Protein AF-A0A261Q2I7-F1 (afdb_monomer_lite)

Foldseek 3Di:
DPAPVVLVVLVCVLQVVVVHPAQPQPQLVVSVQDPVSLVVLLQSLLPHDDDLSNLLSLLSNVLVCCVPPVPDDDDDPQVSCVSSVRSVCPDPVSVVVSLVSNCVRNVHPPPPDDPDPPPRHPPD

pLDDT: mean 75.69, std 16.68, range [33.97, 92.56]

Radius of gyration: 13.81 Å; chains: 1; bounding box: 35×33×36 Å

Sequence (124 aa):
MLTIAANTAFLQTFLTQRNLRIPKGTALYTYKTTQEEYESLRTLLATMVLTDQTAACFVLFAAEWWRRHYKGGFWEWLPIFEQIRRPEWNTPARRDDLMRKGCRYWNRPIFQHDTGPNSFTGLH

Structure (mmCIF, N/CA/C/O backbone):
data_AF-A0A261Q2I7-F1
#
_entry.id   AF-A0A261Q2I7-F1
#
loop_
_atom_site.group_PDB
_atom_site.id
_atom_site.type_symbol
_atom_site.label_atom_id
_atom_site.label_alt_id
_atom_site.label_comp_id
_atom_site.label_asym_id
_atom_site.label_entity_id
_atom_site.label_seq_id
_atom_site.pdbx_PDB_ins_code
_atom_site.Cartn_x
_atom_site.Cartn_y
_atom_site.Cartn_z
_atom_site.occupancy
_atom_site.B_iso_or_equiv
_atom_site.auth_seq_id
_atom_site.auth_comp_id
_atom_site.auth_asym_id
_atom_site.auth_atom_id
_atom_site.pdbx_PDB_model_num
ATOM 1 N N . MET A 1 1 ? 17.089 9.623 10.872 1.00 39.75 1 MET A N 1
ATOM 2 C CA . MET A 1 1 ? 16.309 8.429 11.274 1.00 39.75 1 MET A CA 1
ATOM 3 C C . MET A 1 1 ? 14.797 8.720 11.222 1.00 39.75 1 MET A C 1
ATOM 5 O O . MET A 1 1 ? 14.133 8.625 12.242 1.00 39.75 1 MET A O 1
ATOM 9 N N . LEU A 1 2 ? 14.230 9.110 10.068 1.00 41.44 2 LEU A N 1
ATOM 10 C CA . LEU A 1 2 ? 12.847 9.642 9.994 1.00 41.44 2 LEU A CA 1
ATOM 11 C C . LEU A 1 2 ? 11.814 8.720 9.315 1.00 41.44 2 LEU A C 1
ATOM 13 O O . LEU A 1 2 ? 10.635 9.046 9.283 1.00 41.44 2 LEU A O 1
ATOM 17 N N . THR A 1 3 ? 12.209 7.554 8.803 1.00 46.16 3 THR A N 1
ATOM 18 C CA . THR A 1 3 ? 11.359 6.819 7.846 1.00 46.16 3 THR A CA 1
ATOM 19 C C . THR A 1 3 ? 10.501 5.706 8.469 1.00 46.16 3 THR A C 1
ATOM 21 O O . THR A 1 3 ? 9.494 5.323 7.889 1.00 46.16 3 THR A O 1
ATOM 24 N N . ILE A 1 4 ? 10.840 5.192 9.660 1.00 44.62 4 ILE A N 1
ATOM 25 C CA . ILE A 1 4 ? 10.119 4.057 10.289 1.00 44.62 4 ILE A CA 1
ATOM 26 C C . ILE A 1 4 ? 8.939 4.533 11.162 1.00 44.62 4 ILE A C 1
ATOM 28 O O . ILE A 1 4 ? 7.894 3.884 11.225 1.00 44.62 4 ILE A O 1
ATOM 32 N N . ALA A 1 5 ? 9.069 5.698 11.803 1.00 51.34 5 ALA A N 1
ATOM 33 C CA . ALA A 1 5 ? 8.067 6.210 12.741 1.00 51.34 5 ALA A CA 1
ATOM 34 C C . ALA A 1 5 ? 6.774 6.692 12.056 1.00 51.34 5 ALA A C 1
ATOM 36 O O . ALA A 1 5 ? 5.687 6.485 12.589 1.00 51.34 5 ALA A O 1
ATOM 37 N N . ALA A 1 6 ? 6.865 7.285 10.861 1.00 56.56 6 ALA A N 1
ATOM 38 C CA . ALA A 1 6 ? 5.696 7.823 10.160 1.00 56.56 6 ALA A CA 1
ATOM 39 C C . ALA A 1 6 ? 4.755 6.724 9.614 1.00 56.56 6 ALA A C 1
ATOM 41 O O . ALA A 1 6 ? 3.544 6.921 9.580 1.00 56.56 6 ALA A O 1
ATOM 42 N N . ASN A 1 7 ? 5.295 5.552 9.250 1.00 57.78 7 ASN A N 1
ATOM 43 C CA . ASN A 1 7 ? 4.555 4.415 8.675 1.00 57.78 7 ASN A CA 1
ATOM 44 C C . ASN A 1 7 ? 3.602 3.734 9.668 1.00 57.78 7 ASN A C 1
ATOM 46 O O . ASN A 1 7 ? 2.387 3.889 9.572 1.00 57.78 7 ASN A O 1
ATOM 50 N N . THR A 1 8 ? 4.157 3.016 10.650 1.00 63.94 8 THR A N 1
ATOM 51 C CA . THR A 1 8 ? 4.095 3.498 12.033 1.00 63.94 8 THR A CA 1
ATOM 52 C C . THR A 1 8 ? 2.786 4.179 12.442 1.00 63.94 8 THR A C 1
ATOM 54 O O . THR A 1 8 ? 1.720 3.582 12.623 1.00 63.94 8 THR A O 1
ATOM 57 N N . ALA A 1 9 ? 2.927 5.496 12.560 1.00 78.06 9 ALA A N 1
ATOM 58 C CA . ALA A 1 9 ? 1.910 6.425 12.998 1.00 78.06 9 ALA A CA 1
ATOM 59 C C . ALA A 1 9 ? 0.677 6.456 12.090 1.00 78.06 9 ALA A C 1
ATOM 61 O O . ALA A 1 9 ? -0.429 6.530 12.623 1.00 78.06 9 ALA A O 1
ATOM 62 N N . PHE A 1 10 ? 0.819 6.372 10.758 1.00 85.00 10 PHE A N 1
ATOM 63 C CA . PHE A 1 10 ? -0.346 6.405 9.866 1.00 85.00 10 PHE A CA 1
ATOM 64 C C . PHE A 1 10 ? -1.272 5.214 10.120 1.00 85.00 10 PHE A C 1
ATOM 66 O O . PHE A 1 10 ? -2.444 5.412 10.426 1.00 85.00 10 PHE A O 1
ATOM 73 N N . LEU A 1 11 ? -0.755 3.982 10.046 1.00 84.44 11 LEU A N 1
ATOM 74 C CA . LEU A 1 11 ? -1.585 2.782 10.208 1.00 84.44 11 LEU A CA 1
ATOM 75 C C . LEU A 1 11 ? -2.185 2.695 11.615 1.00 84.44 11 LEU A C 1
ATOM 77 O O . LEU A 1 11 ? -3.353 2.341 11.765 1.00 84.44 11 LEU A O 1
ATOM 81 N N . GLN A 1 12 ? -1.421 3.072 12.644 1.00 82.44 12 GLN A N 1
ATOM 82 C CA . GLN A 1 12 ? -1.941 3.148 14.010 1.00 82.44 12 GLN A CA 1
ATOM 83 C C . GLN A 1 12 ? -3.063 4.181 14.145 1.00 82.44 12 GLN A C 1
ATOM 85 O O . GLN A 1 12 ? -4.101 3.869 14.727 1.00 82.44 12 GLN A O 1
ATOM 90 N N . THR A 1 13 ? -2.891 5.381 13.588 1.00 84.56 13 THR A N 1
ATOM 91 C CA . THR A 1 13 ? -3.914 6.439 13.618 1.00 84.56 13 THR A CA 1
ATOM 92 C C . THR A 1 13 ? -5.163 6.003 12.859 1.00 84.56 13 THR A C 1
ATOM 94 O O . THR A 1 13 ? -6.264 6.076 13.400 1.00 84.56 13 THR A O 1
ATOM 97 N N . PHE A 1 14 ? -4.984 5.458 11.654 1.00 84.94 14 PHE A N 1
ATOM 98 C CA . PHE A 1 14 ? -6.054 4.963 10.791 1.00 84.94 14 PHE A CA 1
ATOM 99 C C . PHE A 1 14 ? -6.916 3.895 11.480 1.00 84.94 14 PHE A C 1
ATOM 101 O O . PHE A 1 14 ? -8.148 3.937 11.410 1.00 84.94 14 PHE A O 1
ATOM 108 N N . LEU A 1 15 ? -6.275 2.942 12.168 1.00 83.94 15 LEU A N 1
ATOM 109 C CA . LEU A 1 15 ? -6.959 1.902 12.940 1.00 83.94 15 LEU A CA 1
ATOM 110 C C . LEU A 1 15 ? -7.635 2.481 14.191 1.00 83.94 15 LEU A C 1
ATOM 112 O O . LEU A 1 15 ? -8.795 2.167 14.459 1.00 83.94 15 LEU A O 1
ATOM 116 N N . THR A 1 16 ? -6.949 3.366 14.918 1.00 83.94 16 THR A N 1
ATOM 117 C CA . THR A 1 16 ? -7.461 3.980 16.154 1.00 83.94 16 THR A CA 1
ATOM 118 C C . THR A 1 16 ? -8.719 4.804 15.894 1.00 83.94 16 THR A C 1
ATOM 120 O O . THR A 1 16 ? -9.700 4.650 16.617 1.00 83.94 16 THR A O 1
ATOM 123 N N . GLN A 1 17 ? -8.750 5.597 14.818 1.00 84.81 17 GLN A N 1
ATOM 124 C CA . GLN A 1 17 ? -9.937 6.355 14.395 1.00 84.81 17 GLN A CA 1
ATOM 125 C C . GLN A 1 17 ? -11.151 5.459 14.106 1.00 84.81 17 GLN A C 1
ATOM 127 O O . GLN A 1 17 ? -12.292 5.906 14.182 1.00 84.81 17 GLN A O 1
ATOM 132 N N . ARG A 1 18 ? -10.916 4.176 13.813 1.00 83.31 18 ARG A N 1
ATOM 133 C CA . ARG A 1 18 ? -11.950 3.166 13.552 1.00 83.31 18 ARG A CA 1
ATOM 134 C C . ARG A 1 18 ? -12.205 2.255 14.756 1.00 83.31 18 ARG A C 1
ATOM 136 O O . ARG A 1 18 ? -12.876 1.237 14.615 1.00 83.31 18 ARG A O 1
ATOM 143 N N . ASN A 1 19 ? -11.689 2.611 15.937 1.00 81.38 19 ASN A N 1
ATOM 144 C CA . ASN A 1 19 ? -11.745 1.811 17.166 1.00 81.38 19 ASN A CA 1
ATOM 145 C C . ASN A 1 19 ? -11.173 0.391 16.990 1.00 81.38 19 ASN A C 1
ATOM 147 O O . ASN A 1 19 ? -11.643 -0.581 17.589 1.00 81.38 19 ASN A O 1
ATOM 151 N N . LEU A 1 20 ? -10.141 0.262 16.154 1.00 76.44 20 LEU A N 1
ATOM 152 C CA . LEU A 1 20 ? -9.424 -0.982 15.909 1.00 76.44 20 LEU A CA 1
ATOM 153 C C . LEU A 1 20 ? -8.021 -0.894 16.504 1.00 76.44 20 LEU A C 1
ATOM 155 O O . LEU A 1 20 ? -7.305 0.080 16.310 1.00 76.44 20 LEU A O 1
ATOM 159 N N . ARG A 1 21 ? -7.614 -1.943 17.222 1.00 68.00 21 ARG A N 1
ATOM 160 C CA . ARG A 1 21 ? -6.232 -2.099 17.711 1.00 68.00 21 ARG A CA 1
ATOM 161 C C . ARG A 1 21 ? -5.361 -2.900 16.746 1.00 68.00 21 ARG A C 1
ATOM 163 O O . ARG A 1 21 ? -4.150 -2.729 16.728 1.00 68.00 21 ARG A O 1
ATOM 170 N N . ILE A 1 22 ? -5.988 -3.773 15.959 1.00 71.19 22 ILE A N 1
ATOM 171 C CA . ILE A 1 22 ? -5.347 -4.624 14.957 1.00 71.19 22 ILE A CA 1
ATOM 172 C C . ILE A 1 22 ? -6.239 -4.726 13.710 1.00 71.19 22 ILE A C 1
ATOM 174 O O . ILE A 1 22 ? -7.467 -4.617 13.835 1.00 71.19 22 ILE A O 1
ATOM 178 N N . PRO A 1 23 ? -5.661 -4.976 12.524 1.00 74.69 23 PRO A N 1
ATOM 179 C CA . PRO A 1 23 ? -6.420 -5.330 11.330 1.00 74.69 23 PRO A CA 1
ATOM 180 C C . PRO A 1 23 ? -7.278 -6.582 11.547 1.00 74.69 23 PRO A C 1
ATOM 182 O O . PRO A 1 23 ? -6.780 -7.619 11.986 1.00 74.69 23 PRO A O 1
ATOM 185 N N . LYS A 1 24 ? -8.575 -6.499 11.236 1.00 69.12 24 LYS A N 1
ATOM 186 C CA . LYS A 1 24 ? -9.552 -7.575 11.498 1.00 69.12 24 LYS A CA 1
ATOM 187 C C . LYS A 1 24 ? -9.817 -8.500 10.299 1.00 69.12 24 LYS A C 1
ATOM 189 O O . LYS A 1 24 ? -10.758 -9.281 10.351 1.00 69.12 24 LYS A O 1
ATOM 194 N N . GLY A 1 25 ? -9.049 -8.402 9.210 1.00 62.03 25 GLY A N 1
ATOM 195 C CA . GLY A 1 25 ? -9.312 -9.186 7.992 1.00 62.03 25 GLY A CA 1
ATOM 196 C C . GLY A 1 25 ? -10.508 -8.692 7.171 1.00 62.03 25 GLY A C 1
ATOM 197 O O . GLY A 1 25 ? -10.843 -9.290 6.150 1.00 62.03 25 GLY A O 1
ATOM 198 N N . THR A 1 26 ? -11.150 -7.594 7.584 1.00 64.06 26 THR A N 1
ATOM 199 C CA . THR A 1 26 ? -12.271 -6.980 6.867 1.00 64.06 26 THR A CA 1
ATOM 200 C C . THR A 1 26 ? -11.818 -6.477 5.492 1.00 64.06 26 THR A C 1
ATOM 202 O O . THR A 1 26 ? -10.667 -6.072 5.310 1.00 64.06 26 THR A O 1
ATOM 205 N N . ALA A 1 27 ? -12.712 -6.497 4.500 1.00 66.06 27 ALA A N 1
ATOM 206 C CA . ALA A 1 27 ? -12.381 -6.016 3.165 1.00 66.06 27 ALA A CA 1
ATOM 207 C C . ALA A 1 27 ? -12.002 -4.526 3.201 1.00 66.06 27 ALA A C 1
ATOM 209 O O . ALA A 1 27 ? -12.719 -3.716 3.783 1.00 66.06 27 ALA A O 1
ATOM 210 N N . LEU A 1 28 ? -10.874 -4.156 2.590 1.00 66.69 28 LEU A N 1
ATOM 211 C CA . LEU A 1 28 ? -10.247 -2.845 2.814 1.00 66.69 28 LEU A CA 1
ATOM 212 C C . LEU A 1 28 ? -11.126 -1.659 2.395 1.00 66.69 28 LEU A C 1
ATOM 214 O O . LEU A 1 28 ? -11.099 -0.627 3.055 1.00 66.69 28 LEU A O 1
ATOM 218 N N . TYR A 1 29 ? -11.977 -1.838 1.382 1.00 62.84 29 TYR A N 1
ATOM 219 C CA . TYR A 1 29 ? -12.942 -0.824 0.945 1.00 62.84 29 TYR A CA 1
ATOM 220 C C . TYR A 1 29 ? -13.985 -0.470 2.022 1.00 62.84 29 TYR A C 1
ATOM 222 O O . TYR A 1 29 ? -14.594 0.599 1.980 1.00 62.84 29 TYR A O 1
ATOM 230 N N . THR A 1 30 ? -14.216 -1.359 2.997 1.00 63.84 30 THR A N 1
ATOM 231 C CA . THR A 1 30 ? -15.174 -1.120 4.091 1.00 63.84 30 THR A CA 1
ATOM 232 C C . THR A 1 30 ? -14.667 -0.084 5.085 1.00 63.84 30 THR A C 1
ATOM 234 O O . THR A 1 30 ? -15.469 0.519 5.796 1.00 63.84 30 THR A O 1
ATOM 237 N N . TYR A 1 31 ? -13.358 0.185 5.092 1.00 64.69 31 TYR A N 1
ATOM 238 C CA . TYR A 1 31 ? -12.777 1.213 5.940 1.00 64.69 31 TYR A CA 1
ATOM 239 C C . TYR A 1 31 ? -13.115 2.634 5.482 1.00 64.69 31 TYR A C 1
ATOM 241 O O . TYR A 1 31 ? -12.890 3.558 6.265 1.00 64.69 31 TYR A O 1
ATOM 249 N N . LYS A 1 32 ? -13.692 2.810 4.279 1.00 70.19 32 LYS A N 1
ATOM 250 C CA . LYS A 1 32 ? -14.131 4.101 3.723 1.00 70.19 32 LYS A CA 1
ATOM 251 C C . LYS A 1 32 ? -13.076 5.186 3.939 1.00 70.19 32 LYS A C 1
ATOM 253 O O . LYS A 1 32 ? -13.340 6.194 4.590 1.00 70.19 32 LYS A O 1
ATOM 258 N N . THR A 1 33 ? -11.868 4.935 3.444 1.00 78.00 33 THR A N 1
ATOM 259 C CA . THR A 1 33 ? -10.743 5.867 3.568 1.00 78.00 33 THR A CA 1
ATOM 260 C C . THR A 1 33 ? -11.151 7.248 3.054 1.00 78.00 33 THR A C 1
ATOM 262 O O . THR A 1 33 ? -11.630 7.370 1.915 1.00 78.00 33 THR A O 1
ATOM 265 N N . THR A 1 34 ? -10.991 8.281 3.885 1.00 84.81 34 THR A N 1
ATOM 266 C CA . THR A 1 34 ? -11.373 9.656 3.532 1.00 84.81 34 THR A CA 1
ATOM 267 C C . THR A 1 34 ? -10.487 10.198 2.407 1.00 84.81 34 THR A C 1
ATOM 269 O O . THR A 1 34 ? -9.506 9.570 1.995 1.00 84.81 34 THR A O 1
ATOM 272 N N . GLN A 1 35 ? -10.833 11.357 1.842 1.00 85.94 35 GLN A N 1
ATOM 273 C CA . GLN A 1 35 ? -9.981 11.991 0.833 1.00 85.94 35 GLN A CA 1
ATOM 274 C C . GLN A 1 35 ? -8.609 12.357 1.417 1.00 85.94 35 GLN A C 1
ATOM 276 O O . GLN A 1 35 ? -7.587 12.130 0.775 1.00 85.94 35 GLN A O 1
ATOM 281 N N . GLU A 1 36 ? -8.581 12.857 2.648 1.00 86.00 36 GLU A N 1
ATOM 282 C CA . GLU A 1 36 ? -7.373 13.289 3.352 1.00 86.00 36 GLU A CA 1
ATOM 283 C C . GLU A 1 36 ? -6.454 12.102 3.659 1.00 86.00 36 GLU A C 1
ATOM 285 O O . GLU A 1 36 ? -5.246 12.169 3.427 1.00 86.00 36 GLU A O 1
ATOM 290 N N . GLU A 1 37 ? -7.019 10.985 4.128 1.00 87.75 37 GLU A N 1
ATOM 291 C CA . GLU A 1 37 ? -6.270 9.747 4.364 1.00 87.75 37 GLU A CA 1
ATOM 292 C C . GLU A 1 37 ? -5.701 9.181 3.056 1.00 87.75 37 GLU A C 1
ATOM 294 O O . GLU A 1 37 ? -4.566 8.702 3.025 1.00 87.75 37 GLU A O 1
ATOM 299 N N . TYR A 1 38 ? -6.461 9.271 1.961 1.00 88.88 38 TYR A N 1
ATOM 300 C CA . TYR A 1 38 ? -6.032 8.815 0.642 1.00 88.88 38 TYR A CA 1
ATOM 301 C C . TYR A 1 38 ? -4.851 9.633 0.093 1.00 88.88 38 TYR A C 1
ATOM 303 O O . TYR A 1 38 ? -3.857 9.055 -0.349 1.00 88.88 38 TYR A O 1
ATOM 311 N N . GLU A 1 39 ? -4.902 10.966 0.176 1.00 88.69 39 GLU A N 1
ATOM 312 C CA . GLU A 1 39 ? -3.775 11.825 -0.227 1.00 88.69 39 GLU A CA 1
ATOM 313 C C . GLU A 1 39 ? -2.564 11.674 0.710 1.00 88.69 39 GLU A C 1
ATOM 315 O O . GLU A 1 39 ? -1.410 11.722 0.266 1.00 88.69 39 GLU A O 1
ATOM 320 N N . SER A 1 40 ? -2.808 11.417 1.999 1.00 87.69 40 SER A N 1
ATOM 321 C CA . SER A 1 40 ? -1.748 11.113 2.965 1.00 87.69 40 SER A CA 1
ATOM 322 C C . SER A 1 40 ? -1.026 9.815 2.600 1.00 87.69 40 SER A C 1
ATOM 324 O O . SER A 1 40 ? 0.203 9.797 2.539 1.00 87.69 40 SER A O 1
ATOM 326 N N . LEU A 1 41 ? -1.770 8.749 2.273 1.00 89.62 41 LEU A N 1
ATOM 327 C CA . LEU A 1 41 ? -1.215 7.484 1.775 1.00 89.62 41 LEU A CA 1
ATOM 328 C C . LEU A 1 41 ? -0.409 7.684 0.494 1.00 89.62 41 LEU A C 1
ATOM 330 O O . LEU A 1 41 ? 0.700 7.165 0.381 1.00 89.62 41 LEU A O 1
ATOM 334 N N . ARG A 1 42 ? -0.939 8.460 -0.456 1.00 90.88 42 ARG A N 1
ATOM 335 C CA . ARG A 1 42 ? -0.262 8.766 -1.719 1.00 90.88 42 ARG A CA 1
ATOM 336 C C . ARG A 1 42 ? 1.091 9.441 -1.490 1.00 90.88 42 ARG A C 1
ATOM 338 O O . ARG A 1 42 ? 2.100 9.016 -2.051 1.00 90.88 42 ARG A O 1
ATOM 345 N N . THR A 1 43 ? 1.116 10.471 -0.646 1.00 89.50 43 THR A N 1
ATOM 346 C CA . THR A 1 43 ? 2.328 11.242 -0.318 1.00 89.50 43 THR A CA 1
ATOM 347 C C . THR A 1 43 ? 3.343 10.392 0.443 1.00 89.50 43 THR A C 1
ATOM 349 O O . THR A 1 43 ? 4.546 10.432 0.165 1.00 89.50 43 THR A O 1
ATOM 352 N N . LEU A 1 44 ? 2.853 9.576 1.375 1.00 88.81 44 LEU A N 1
ATOM 353 C CA . LEU A 1 44 ? 3.659 8.629 2.127 1.00 88.81 44 LEU A CA 1
ATOM 354 C C . LEU A 1 44 ? 4.321 7.622 1.175 1.00 88.81 44 LEU A C 1
ATOM 356 O O . LEU A 1 44 ? 5.542 7.520 1.138 1.00 88.81 44 LEU A O 1
ATOM 360 N N . LEU A 1 45 ? 3.559 6.944 0.318 1.00 90.06 45 LEU A N 1
ATOM 361 C CA . LEU A 1 45 ? 4.096 5.944 -0.614 1.00 90.06 45 LEU A CA 1
ATOM 362 C C . LEU A 1 45 ? 5.096 6.534 -1.626 1.00 90.06 45 LEU A C 1
ATOM 364 O O . LEU A 1 45 ? 6.076 5.871 -1.975 1.00 90.06 45 LEU A O 1
ATOM 368 N N . ALA A 1 46 ? 4.914 7.793 -2.030 1.00 89.31 46 ALA A N 1
ATOM 369 C CA . ALA A 1 46 ? 5.839 8.487 -2.926 1.00 89.31 46 ALA A CA 1
ATOM 370 C C . ALA A 1 46 ? 7.222 8.753 -2.318 1.00 89.31 46 ALA A C 1
ATOM 372 O O . ALA A 1 46 ? 8.216 8.816 -3.037 1.00 89.31 46 ALA A O 1
ATOM 373 N N . THR A 1 47 ? 7.310 8.899 -0.998 1.00 85.50 47 THR A N 1
ATOM 374 C CA . THR A 1 47 ? 8.553 9.282 -0.304 1.00 85.50 47 THR A CA 1
ATOM 375 C C . THR A 1 47 ? 9.235 8.109 0.394 1.00 85.50 47 THR A C 1
ATOM 377 O O . THR A 1 47 ? 10.414 8.179 0.739 1.00 85.50 47 THR A O 1
ATOM 380 N N . MET A 1 48 ? 8.523 6.998 0.561 1.00 80.31 48 MET A N 1
ATOM 381 C CA . MET A 1 48 ? 8.960 5.876 1.380 1.00 80.31 48 MET A CA 1
ATOM 382 C C . MET A 1 48 ? 9.783 4.828 0.626 1.00 80.31 48 MET A C 1
ATOM 384 O O . MET A 1 48 ? 9.684 4.676 -0.592 1.00 80.31 48 MET A O 1
ATOM 388 N N . VAL A 1 49 ? 10.560 4.060 1.394 1.00 82.12 49 VAL A N 1
ATOM 389 C CA . VAL A 1 49 ? 11.215 2.824 0.948 1.00 82.12 49 VAL A CA 1
ATOM 390 C C . VAL A 1 49 ? 10.291 1.619 1.141 1.00 82.12 49 VAL A C 1
ATOM 392 O O . VAL A 1 49 ? 9.385 1.635 1.979 1.00 82.12 49 VAL A O 1
ATOM 395 N N . LEU A 1 50 ? 10.518 0.561 0.363 1.00 78.19 50 LEU A N 1
ATOM 396 C CA . LEU A 1 50 ? 9.749 -0.676 0.459 1.00 78.19 50 LEU A CA 1
ATOM 397 C C . LEU A 1 50 ? 10.070 -1.421 1.767 1.00 78.19 50 LEU A C 1
ATOM 399 O O . LEU A 1 50 ? 11.205 -1.823 2.003 1.00 78.19 50 LEU A O 1
ATOM 403 N N . THR A 1 51 ? 9.050 -1.616 2.594 1.00 85.12 51 THR A N 1
ATOM 404 C CA . THR A 1 51 ? 9.049 -2.335 3.874 1.00 85.12 51 THR A CA 1
ATOM 405 C C . THR A 1 51 ? 7.697 -3.036 4.031 1.00 85.12 51 THR A C 1
ATOM 407 O O . THR A 1 51 ? 6.755 -2.738 3.294 1.00 85.12 51 THR A O 1
ATOM 410 N N . ASP A 1 52 ? 7.552 -3.919 5.016 1.00 81.81 52 ASP A N 1
ATOM 411 C CA . ASP A 1 52 ? 6.272 -4.592 5.285 1.00 81.81 52 ASP A CA 1
ATOM 412 C C . ASP A 1 52 ? 5.146 -3.600 5.629 1.00 81.81 52 ASP A C 1
ATOM 414 O O . ASP A 1 52 ? 3.991 -3.792 5.247 1.00 81.81 52 ASP A O 1
ATOM 418 N N . GLN A 1 53 ? 5.480 -2.492 6.294 1.00 81.56 53 GLN A N 1
ATOM 419 C CA . GLN A 1 53 ? 4.510 -1.452 6.641 1.00 81.56 53 GLN A CA 1
ATOM 420 C C . GLN A 1 53 ? 4.097 -0.629 5.422 1.00 81.56 53 GLN A C 1
ATOM 422 O O . GLN A 1 53 ? 2.915 -0.353 5.232 1.00 81.56 53 GLN A O 1
ATOM 427 N N . THR A 1 54 ? 5.046 -0.273 4.553 1.00 86.06 54 THR A N 1
ATOM 428 C CA . THR A 1 54 ? 4.703 0.388 3.289 1.00 86.06 54 THR A CA 1
ATOM 429 C C . THR A 1 54 ? 3.915 -0.530 2.368 1.00 86.06 54 THR A C 1
ATOM 431 O O . THR A 1 54 ? 3.040 -0.045 1.659 1.00 86.06 54 THR A O 1
ATOM 434 N N . ALA A 1 55 ? 4.144 -1.845 2.419 1.00 89.25 55 ALA A N 1
ATOM 435 C CA . ALA A 1 55 ? 3.302 -2.816 1.731 1.00 89.25 55 ALA A CA 1
ATOM 436 C C . ALA A 1 55 ? 1.860 -2.802 2.269 1.00 89.25 55 ALA A C 1
ATOM 438 O O . ALA A 1 55 ? 0.913 -2.801 1.485 1.00 89.25 55 ALA A O 1
ATOM 439 N N . ALA A 1 56 ? 1.667 -2.705 3.587 1.00 89.31 56 ALA A N 1
ATOM 440 C CA . ALA A 1 56 ? 0.337 -2.548 4.178 1.00 89.31 56 ALA A CA 1
ATOM 441 C C . ALA A 1 56 ? -0.364 -1.252 3.729 1.00 89.31 56 ALA A C 1
ATOM 443 O O . ALA A 1 56 ? -1.526 -1.304 3.317 1.00 89.31 56 ALA A O 1
ATOM 444 N N . CYS A 1 57 ? 0.344 -0.116 3.738 1.00 89.88 57 CYS A N 1
ATOM 445 C CA . CYS A 1 57 ? -0.163 1.158 3.215 1.00 89.88 57 CYS A CA 1
ATOM 446 C C . CYS A 1 57 ? -0.506 1.069 1.720 1.00 89.88 57 CYS A C 1
ATOM 448 O O . CYS A 1 57 ? -1.550 1.560 1.297 1.00 89.88 57 CYS A O 1
ATOM 450 N N . PHE A 1 58 ? 0.344 0.416 0.925 1.00 91.00 58 PHE A N 1
ATOM 451 C CA . PHE A 1 58 ? 0.138 0.241 -0.511 1.00 91.00 58 PHE A CA 1
ATOM 452 C C . PHE A 1 58 ? -1.124 -0.566 -0.808 1.00 91.00 58 PHE A C 1
ATOM 454 O O . PHE A 1 58 ? -1.939 -0.146 -1.619 1.00 91.00 58 PHE A O 1
ATOM 461 N N . VAL A 1 59 ? -1.320 -1.696 -0.126 1.00 89.44 59 VAL A N 1
ATOM 462 C CA . VAL A 1 59 ? -2.494 -2.557 -0.329 1.00 89.44 59 VAL A CA 1
ATOM 463 C C . VAL A 1 59 ? -3.792 -1.822 0.048 1.00 89.44 59 VAL A C 1
ATOM 465 O O . VAL A 1 59 ? -4.800 -1.979 -0.641 1.00 89.44 59 VAL A O 1
ATOM 468 N N . LEU A 1 60 ? -3.767 -0.968 1.080 1.00 88.56 60 LEU A N 1
ATOM 469 C CA . LEU A 1 60 ? -4.894 -0.091 1.425 1.00 88.56 60 LEU A CA 1
ATOM 470 C C . LEU A 1 60 ? -5.147 0.972 0.342 1.00 88.56 60 LEU A C 1
ATOM 472 O O . LEU A 1 60 ? -6.286 1.149 -0.089 1.00 88.56 60 LEU A O 1
ATOM 476 N N . PHE A 1 61 ? -4.092 1.642 -0.128 1.00 90.69 61 PHE A N 1
ATOM 477 C CA . PHE A 1 61 ? -4.180 2.644 -1.192 1.00 90.69 61 PHE A CA 1
ATOM 478 C C . PHE A 1 61 ? -4.719 2.048 -2.498 1.00 90.69 61 PHE A C 1
ATOM 480 O O . PHE A 1 61 ? -5.640 2.603 -3.088 1.00 90.69 61 PHE A O 1
ATOM 487 N N . ALA A 1 62 ? -4.193 0.899 -2.928 1.00 89.06 62 ALA A N 1
ATOM 488 C CA . ALA A 1 62 ? -4.603 0.222 -4.155 1.00 89.06 62 ALA A CA 1
ATOM 489 C C . ALA A 1 62 ? -6.080 -0.201 -4.115 1.00 89.06 62 ALA A C 1
ATOM 491 O O . ALA A 1 62 ? -6.808 0.005 -5.086 1.00 89.06 62 ALA A O 1
ATOM 492 N N . ALA A 1 63 ? -6.548 -0.732 -2.978 1.00 85.94 63 ALA A N 1
ATOM 493 C CA . ALA A 1 63 ? -7.955 -1.088 -2.799 1.00 85.94 63 ALA A CA 1
ATOM 494 C C . ALA A 1 63 ? -8.882 0.135 -2.934 1.00 85.94 63 ALA A C 1
ATOM 496 O O . ALA A 1 63 ? -9.930 0.062 -3.577 1.00 85.94 63 ALA A O 1
ATOM 497 N N . GLU A 1 64 ? -8.483 1.275 -2.367 1.00 86.50 64 GLU A N 1
ATOM 498 C CA . GLU A 1 64 ? -9.232 2.529 -2.480 1.00 86.50 64 GLU A CA 1
ATOM 499 C C . GLU A 1 64 ? -9.150 3.151 -3.874 1.00 86.50 64 GLU A C 1
ATOM 501 O O . GLU A 1 64 ? -10.151 3.677 -4.361 1.00 86.50 64 G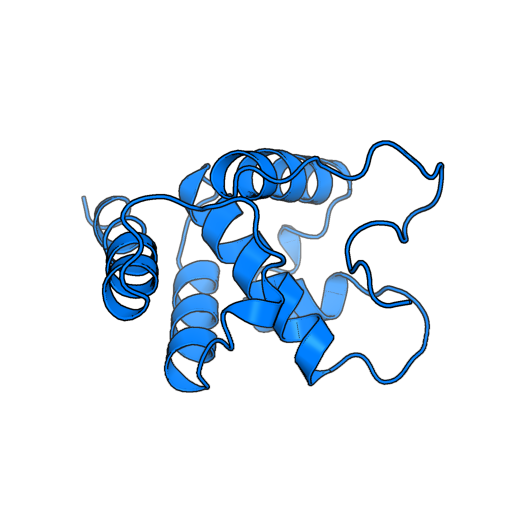LU A O 1
ATOM 506 N N . TRP A 1 65 ? -7.998 3.056 -4.541 1.00 88.69 65 TRP A N 1
ATOM 507 C CA . TRP A 1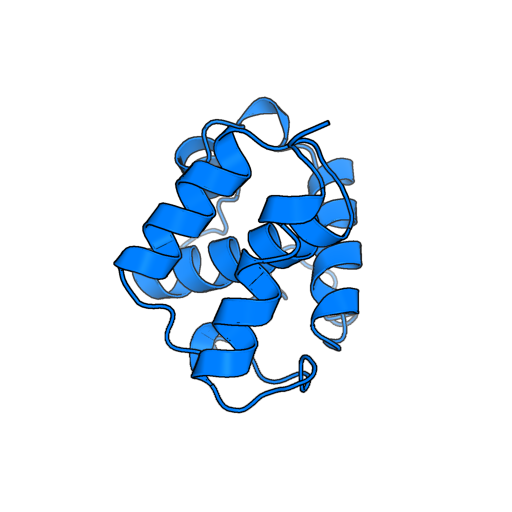 65 ? -7.838 3.498 -5.923 1.00 88.69 65 TRP A CA 1
ATOM 508 C C . TRP A 1 65 ? -8.842 2.781 -6.825 1.00 88.69 65 TRP A C 1
ATOM 510 O O . TRP A 1 65 ? -9.589 3.435 -7.551 1.00 88.69 65 TRP A O 1
ATOM 520 N N . TRP A 1 66 ? -8.948 1.452 -6.714 1.00 84.50 66 TRP A N 1
ATOM 521 C CA . TRP A 1 66 ? -9.942 0.693 -7.474 1.00 84.50 66 TRP A CA 1
ATOM 522 C C . TRP A 1 66 ? -11.369 1.066 -7.109 1.00 84.50 66 TRP A C 1
ATOM 524 O O . TRP A 1 66 ? -12.166 1.308 -8.009 1.00 84.50 66 TRP A O 1
ATOM 534 N N . ARG A 1 67 ? -11.695 1.216 -5.823 1.00 83.00 67 ARG A N 1
ATOM 535 C CA . ARG A 1 67 ? -13.033 1.665 -5.405 1.00 83.00 67 ARG A CA 1
ATOM 536 C C . ARG A 1 67 ? -13.434 3.009 -6.038 1.00 83.00 67 ARG A C 1
ATOM 538 O O . ARG A 1 67 ? -14.616 3.239 -6.273 1.00 83.00 67 ARG A O 1
ATOM 545 N N . ARG A 1 68 ? -12.470 3.907 -6.271 1.00 83.56 68 ARG A N 1
ATOM 546 C CA . ARG A 1 68 ? -12.696 5.269 -6.792 1.00 83.56 68 ARG A CA 1
ATOM 547 C C . ARG A 1 68 ? -12.654 5.359 -8.316 1.00 83.56 68 ARG A C 1
ATOM 549 O O . ARG A 1 68 ? -13.406 6.136 -8.898 1.00 83.56 68 ARG A O 1
ATOM 556 N N . HIS A 1 69 ? -11.754 4.615 -8.952 1.00 80.75 69 HIS A N 1
ATOM 557 C CA . HIS A 1 69 ? -11.414 4.788 -10.365 1.00 80.75 69 HIS A CA 1
ATOM 558 C C . HIS A 1 69 ? -11.853 3.627 -11.255 1.00 80.75 69 HIS A C 1
ATOM 560 O O . HIS A 1 69 ? -11.944 3.808 -12.469 1.00 80.75 69 HIS A O 1
ATOM 566 N N . TYR A 1 70 ? -12.151 2.454 -10.692 1.00 76.44 70 TYR A N 1
ATOM 567 C CA . TYR A 1 70 ? -12.558 1.308 -11.491 1.00 76.44 70 TYR A CA 1
ATOM 568 C C . TYR A 1 70 ? -14.009 1.468 -11.956 1.00 76.44 70 TYR A C 1
ATOM 570 O O . TYR A 1 70 ? -14.948 1.375 -11.169 1.00 76.44 70 TYR A O 1
ATOM 578 N N . LYS A 1 71 ? -14.187 1.717 -13.257 1.00 70.81 71 LYS A N 1
ATOM 579 C CA . LYS A 1 71 ? -15.495 1.862 -13.921 1.00 70.81 71 LYS A CA 1
ATOM 580 C C . LYS A 1 71 ? -15.854 0.647 -14.791 1.00 70.81 71 LYS A C 1
ATOM 582 O O . LYS A 1 71 ? -16.686 0.758 -15.684 1.00 70.81 71 LYS A O 1
ATOM 587 N 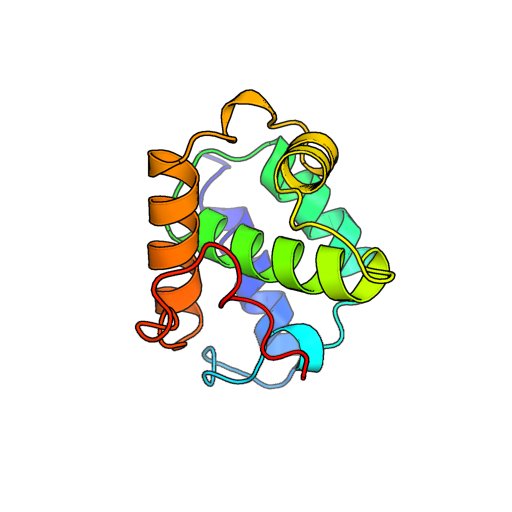N . GLY A 1 72 ? -15.219 -0.499 -14.528 1.00 66.00 72 GLY A N 1
ATOM 588 C CA . GLY A 1 72 ? -15.220 -1.665 -15.413 1.00 66.00 72 GLY A CA 1
ATOM 589 C C . GLY A 1 72 ? -14.104 -1.581 -16.461 1.00 66.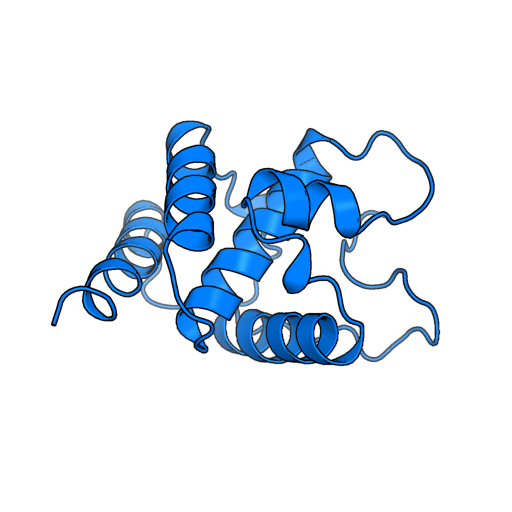00 72 GLY A C 1
ATOM 590 O O . GLY A 1 72 ? -13.744 -0.494 -16.908 1.00 66.00 72 GLY A O 1
ATOM 591 N N . GLY A 1 73 ? -13.513 -2.727 -16.813 1.00 68.00 73 GLY A N 1
ATOM 592 C CA . GLY A 1 73 ? -12.398 -2.820 -17.765 1.00 68.00 73 GLY A CA 1
ATOM 593 C C . GLY A 1 73 ? -11.247 -3.710 -17.290 1.00 68.00 73 GLY A C 1
ATOM 594 O O . GLY A 1 73 ? -11.355 -4.410 -16.278 1.00 68.00 73 GLY A O 1
ATOM 595 N N . PHE A 1 74 ? -10.141 -3.695 -18.036 1.00 66.56 74 PHE A N 1
ATOM 596 C CA . PHE A 1 74 ? -8.945 -4.474 -17.714 1.00 66.56 74 PHE A CA 1
ATOM 597 C C . PHE A 1 74 ? -8.238 -3.954 -16.459 1.00 66.56 74 PHE A C 1
ATOM 599 O O . PHE A 1 74 ? -8.336 -2.786 -16.085 1.00 66.56 74 PHE A O 1
ATOM 606 N N . TRP A 1 75 ? -7.532 -4.859 -15.790 1.00 69.38 75 TRP A N 1
ATOM 607 C CA . TRP A 1 75 ? -6.803 -4.558 -14.568 1.00 69.38 75 TRP A CA 1
ATOM 608 C C . TRP A 1 75 ? -5.477 -3.881 -14.889 1.00 69.38 75 TRP A C 1
ATOM 610 O O . TRP A 1 75 ? -4.558 -4.504 -15.420 1.00 69.38 75 TRP A O 1
ATOM 620 N N . GLU A 1 76 ? -5.363 -2.609 -14.517 1.00 81.62 76 GLU A N 1
ATOM 621 C CA . GLU A 1 76 ? -4.162 -1.819 -14.759 1.00 81.62 76 GLU A CA 1
ATOM 622 C C . GLU A 1 76 ? -3.481 -1.442 -13.443 1.00 81.62 76 GLU A C 1
ATOM 624 O O . GLU A 1 76 ? -4.009 -0.695 -12.621 1.00 81.62 76 GLU A O 1
ATOM 629 N N . TRP A 1 77 ? -2.270 -1.966 -13.248 1.00 85.81 77 TRP A N 1
ATOM 630 C CA . TRP A 1 77 ? -1.430 -1.631 -12.096 1.00 85.81 77 TRP A CA 1
ATOM 631 C C . TRP A 1 77 ? -0.643 -0.337 -12.306 1.00 85.81 77 TRP A C 1
ATOM 633 O O . TRP A 1 77 ? -0.396 0.390 -11.346 1.00 85.81 77 TRP A O 1
ATOM 643 N N . LEU A 1 78 ? -0.255 -0.039 -13.551 1.00 88.75 78 LEU A N 1
ATOM 644 C CA . LEU A 1 78 ? 0.585 1.115 -13.874 1.00 88.75 78 LEU A CA 1
ATOM 645 C C . LEU A 1 78 ? -0.012 2.447 -13.370 1.00 88.75 78 LEU A C 1
ATOM 647 O O . LEU A 1 78 ? 0.718 3.154 -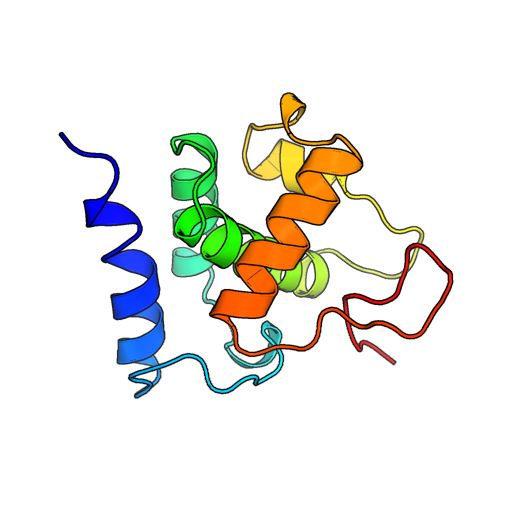12.674 1.00 88.75 78 LEU A O 1
ATOM 651 N N . PRO A 1 79 ? -1.313 2.750 -13.565 1.00 90.31 79 PRO A N 1
ATOM 652 C CA . PRO A 1 79 ? -1.905 3.991 -13.060 1.00 90.31 79 PRO A CA 1
ATOM 653 C C . PRO A 1 79 ? -1.816 4.149 -11.534 1.00 90.31 79 PRO A C 1
ATOM 655 O O . PRO A 1 79 ? -1.648 5.258 -11.027 1.00 90.31 79 PRO A O 1
ATOM 658 N N . ILE A 1 80 ? -1.889 3.046 -10.777 1.00 91.62 80 ILE A N 1
ATOM 659 C CA . ILE A 1 80 ? -1.746 3.063 -9.311 1.00 91.62 80 ILE A CA 1
ATOM 660 C C . ILE A 1 80 ? -0.319 3.475 -8.936 1.00 91.62 80 ILE A C 1
ATOM 662 O O . ILE A 1 80 ? -0.123 4.353 -8.093 1.00 91.62 80 ILE A O 1
ATOM 666 N N . PHE A 1 81 ? 0.678 2.862 -9.581 1.00 91.88 81 PHE A N 1
ATOM 667 C CA . PHE A 1 81 ? 2.093 3.149 -9.341 1.00 91.88 81 PHE A CA 1
ATOM 668 C C . PHE A 1 81 ? 2.493 4.563 -9.783 1.00 91.88 81 PHE A C 1
ATOM 670 O O . PHE A 1 81 ? 3.287 5.219 -9.107 1.00 91.88 81 PHE A O 1
ATOM 677 N N . GLU A 1 82 ? 1.907 5.072 -10.865 1.00 92.56 82 GLU A N 1
ATOM 678 C CA . GLU A 1 82 ? 2.083 6.460 -11.300 1.00 92.56 82 GLU A CA 1
ATOM 679 C C . GLU A 1 82 ? 1.504 7.456 -10.291 1.00 92.56 82 GLU A C 1
ATOM 681 O O . GLU A 1 82 ? 2.157 8.452 -9.969 1.00 92.56 82 GLU A O 1
ATOM 686 N N . GLN A 1 83 ? 0.326 7.180 -9.712 1.00 92.25 83 GLN A N 1
ATOM 687 C CA . GLN A 1 83 ? -0.261 8.071 -8.705 1.00 92.25 83 GLN A CA 1
ATOM 688 C C . GLN A 1 83 ? 0.622 8.224 -7.466 1.00 92.25 83 GLN A C 1
ATOM 690 O O . GLN A 1 83 ? 0.714 9.329 -6.923 1.00 92.25 83 GLN A O 1
ATOM 695 N N . ILE A 1 84 ? 1.309 7.158 -7.055 1.00 92.50 84 ILE A N 1
ATOM 696 C CA . ILE A 1 84 ? 2.269 7.199 -5.946 1.00 92.50 84 ILE A CA 1
ATOM 697 C C . ILE A 1 84 ? 3.682 7.597 -6.391 1.00 92.50 84 ILE A C 1
ATOM 699 O O . ILE A 1 84 ? 4.600 7.498 -5.591 1.00 92.50 84 ILE A O 1
ATOM 703 N N . ARG A 1 85 ? 3.886 8.057 -7.636 1.00 92.56 85 ARG A N 1
ATOM 704 C CA . ARG A 1 85 ? 5.194 8.471 -8.186 1.00 92.56 85 ARG A CA 1
ATOM 705 C C . ARG A 1 85 ? 6.279 7.387 -8.084 1.00 92.56 85 ARG A C 1
ATOM 707 O O . ARG A 1 85 ? 7.450 7.703 -7.885 1.00 92.56 85 ARG A O 1
ATOM 714 N N . ARG A 1 86 ? 5.882 6.118 -8.211 1.00 90.94 86 ARG A N 1
ATOM 715 C CA . ARG A 1 86 ? 6.768 4.943 -8.181 1.00 90.94 86 ARG A CA 1
ATOM 716 C C . ARG A 1 86 ? 6.534 4.009 -9.381 1.00 90.94 86 ARG A C 1
ATOM 718 O O . ARG A 1 86 ? 6.313 2.812 -9.170 1.00 90.94 86 ARG A O 1
ATOM 725 N N . PRO A 1 87 ? 6.531 4.493 -10.640 1.00 91.44 87 PRO A N 1
ATOM 726 C CA . PRO A 1 87 ? 6.317 3.625 -11.804 1.00 91.44 87 PRO A CA 1
ATOM 727 C C . PRO A 1 87 ? 7.353 2.491 -11.887 1.00 91.44 87 PRO A C 1
ATOM 729 O O . PRO A 1 87 ? 7.046 1.399 -12.359 1.00 91.44 87 PRO A O 1
ATOM 732 N N . GLU A 1 88 ? 8.555 2.694 -11.345 1.00 88.94 88 GLU A N 1
ATOM 733 C CA . GLU A 1 88 ? 9.628 1.703 -11.284 1.00 88.94 88 GLU A CA 1
ATOM 734 C C . GLU A 1 88 ? 9.331 0.524 -10.340 1.00 88.94 88 GLU A C 1
ATOM 736 O O . GLU A 1 88 ? 9.997 -0.509 -10.399 1.00 88.94 88 GLU A O 1
ATOM 741 N N . TRP A 1 89 ? 8.318 0.632 -9.473 1.00 88.19 89 TRP A N 1
ATOM 742 C CA . TRP A 1 89 ? 7.879 -0.481 -8.620 1.00 88.19 89 TRP A CA 1
ATOM 743 C C . TRP A 1 89 ? 6.940 -1.445 -9.343 1.00 88.19 89 TRP A C 1
ATOM 745 O O . TRP A 1 89 ? 6.634 -2.514 -8.814 1.00 88.19 89 TRP A O 1
ATOM 755 N N . ASN A 1 90 ? 6.515 -1.100 -10.558 1.00 89.56 90 ASN A N 1
ATOM 756 C CA . ASN A 1 90 ? 5.515 -1.819 -11.323 1.00 89.56 90 ASN A CA 1
ATOM 757 C C . ASN A 1 90 ? 6.058 -3.099 -11.999 1.00 89.56 90 ASN A C 1
ATOM 759 O O . ASN A 1 90 ? 5.808 -3.326 -13.182 1.00 89.56 90 ASN A O 1
ATOM 763 N N . THR A 1 91 ? 6.766 -3.963 -11.266 1.00 89.19 91 THR A N 1
ATOM 764 C CA . THR A 1 91 ? 7.265 -5.263 -11.756 1.00 89.19 91 THR A CA 1
ATOM 765 C C . THR A 1 91 ? 6.468 -6.427 -11.156 1.00 89.19 91 THR A C 1
ATOM 767 O O . THR A 1 91 ? 6.035 -6.314 -10.009 1.00 89.19 91 THR A O 1
ATOM 770 N N . PRO A 1 92 ? 6.282 -7.563 -11.863 1.00 84.62 92 PRO A N 1
ATOM 771 C CA . PRO A 1 92 ? 5.515 -8.699 -11.336 1.00 84.62 92 PRO A CA 1
ATOM 772 C C . PRO A 1 92 ? 5.994 -9.171 -9.955 1.00 84.62 92 PRO A C 1
ATOM 774 O O . PRO A 1 92 ? 5.209 -9.216 -9.014 1.00 84.62 92 PRO A O 1
ATOM 777 N N . ALA A 1 93 ? 7.302 -9.393 -9.788 1.00 86.19 93 ALA A N 1
ATOM 778 C CA . ALA A 1 93 ? 7.873 -9.851 -8.520 1.00 86.19 93 ALA A CA 1
ATOM 779 C C . ALA A 1 93 ? 7.649 -8.860 -7.364 1.00 86.19 93 ALA A C 1
ATOM 781 O O . ALA A 1 93 ? 7.372 -9.264 -6.235 1.00 86.19 93 ALA A O 1
ATOM 782 N N . ARG A 1 94 ? 7.754 -7.550 -7.628 1.00 86.56 94 ARG A N 1
ATOM 783 C CA . ARG A 1 94 ? 7.555 -6.525 -6.597 1.00 86.56 94 ARG A CA 1
ATOM 784 C C . ARG A 1 94 ? 6.081 -6.332 -6.261 1.00 86.56 94 ARG A C 1
ATOM 786 O O . ARG A 1 94 ? 5.768 -6.125 -5.091 1.00 86.56 94 ARG A O 1
ATOM 793 N N . ARG A 1 95 ? 5.187 -6.438 -7.248 1.00 87.88 95 ARG A N 1
ATOM 794 C CA . ARG A 1 95 ? 3.739 -6.475 -7.013 1.00 87.88 95 ARG A CA 1
ATOM 795 C C . ARG A 1 95 ? 3.397 -7.655 -6.112 1.00 87.88 95 ARG A C 1
ATOM 797 O O . ARG A 1 95 ? 2.811 -7.439 -5.060 1.00 87.88 95 ARG A O 1
ATOM 804 N N . ASP A 1 96 ? 3.848 -8.860 -6.445 1.00 84.00 96 ASP A N 1
ATOM 805 C CA . ASP A 1 96 ? 3.577 -10.054 -5.639 1.00 84.00 96 ASP A CA 1
ATOM 806 C C . ASP A 1 96 ? 4.088 -9.920 -4.197 1.00 84.00 96 ASP A C 1
ATOM 808 O O . ASP A 1 96 ? 3.390 -10.298 -3.253 1.00 84.00 96 ASP A O 1
ATOM 812 N N . ASP A 1 97 ? 5.277 -9.343 -4.002 1.00 86.88 97 ASP A N 1
ATOM 813 C CA . ASP 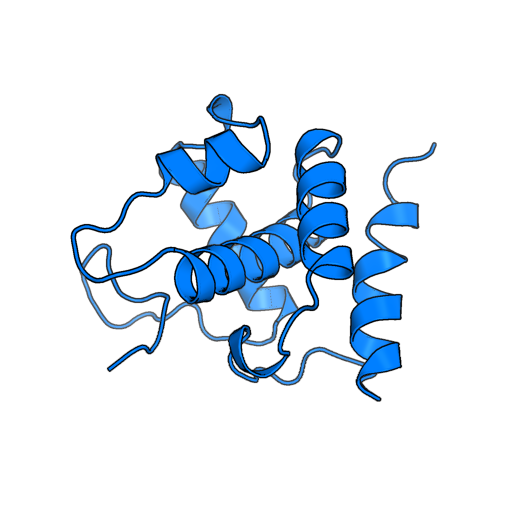A 1 97 ? 5.840 -9.087 -2.672 1.00 86.88 97 ASP A CA 1
ATOM 814 C C . ASP A 1 97 ? 5.018 -8.056 -1.874 1.00 86.88 97 ASP A C 1
ATOM 816 O O . ASP A 1 97 ? 4.647 -8.316 -0.725 1.00 86.88 97 ASP A O 1
ATOM 820 N N . LEU A 1 98 ? 4.660 -6.923 -2.495 1.00 88.56 98 LEU A N 1
ATOM 821 C CA . LEU A 1 98 ? 3.788 -5.892 -1.915 1.00 88.56 98 LEU A CA 1
ATOM 822 C C . LEU A 1 98 ? 2.437 -6.476 -1.496 1.00 88.56 98 LEU A C 1
ATOM 824 O O . LEU A 1 98 ? 1.982 -6.269 -0.368 1.00 88.56 98 LEU A O 1
ATOM 828 N N . MET A 1 99 ? 1.818 -7.245 -2.389 1.00 85.69 99 MET A N 1
ATOM 829 C CA . MET A 1 99 ? 0.532 -7.886 -2.150 1.00 85.69 99 MET A CA 1
ATOM 830 C C . MET A 1 99 ? 0.625 -8.885 -1.001 1.00 85.69 99 MET A C 1
ATOM 832 O O . MET A 1 99 ? -0.196 -8.848 -0.083 1.00 85.69 99 MET A O 1
ATOM 836 N N . ARG A 1 100 ? 1.654 -9.737 -0.996 1.00 86.12 100 ARG A N 1
ATOM 837 C CA . ARG A 1 100 ? 1.854 -10.758 0.037 1.00 86.12 100 ARG A CA 1
ATOM 838 C C . ARG A 1 100 ? 2.076 -10.154 1.417 1.00 86.12 100 ARG A C 1
ATOM 840 O O . ARG A 1 100 ? 1.447 -10.592 2.382 1.00 86.12 100 ARG A O 1
ATOM 847 N N . LYS A 1 101 ? 2.968 -9.170 1.521 1.00 87.56 101 LYS A N 1
ATOM 848 C CA . LYS A 1 101 ? 3.304 -8.508 2.789 1.00 87.56 101 LYS A CA 1
ATOM 849 C C . LYS A 1 101 ? 2.144 -7.669 3.310 1.00 87.56 101 LYS A C 1
ATOM 851 O O . LYS A 1 101 ? 1.770 -7.801 4.473 1.00 87.56 101 LYS A O 1
ATOM 856 N N . GLY A 1 102 ? 1.520 -6.871 2.444 1.00 86.44 102 GLY A N 1
ATOM 857 C CA . GLY A 1 102 ? 0.397 -6.030 2.838 1.00 86.44 102 GLY A CA 1
ATOM 858 C C . GLY A 1 102 ? -0.834 -6.844 3.233 1.00 86.44 102 GLY A C 1
ATOM 859 O O . GLY A 1 102 ? -1.411 -6.592 4.286 1.00 86.44 102 GLY A O 1
ATOM 860 N N . CYS A 1 103 ? -1.212 -7.877 2.469 1.00 83.69 103 CYS A N 1
ATOM 861 C CA . CYS A 1 103 ? -2.353 -8.729 2.836 1.00 83.69 103 CYS A CA 1
ATOM 862 C C . CYS A 1 103 ? -2.128 -9.457 4.166 1.00 83.69 103 CYS A C 1
ATOM 864 O O . CYS A 1 103 ? -3.055 -9.539 4.973 1.00 83.69 103 CYS A O 1
ATOM 866 N N . ARG A 1 104 ? -0.893 -9.915 4.430 1.00 84.69 104 ARG A N 1
ATOM 867 C CA . ARG A 1 104 ? -0.517 -10.509 5.720 1.00 84.69 104 ARG A CA 1
ATOM 868 C C . ARG A 1 104 ? -0.750 -9.536 6.872 1.00 84.69 104 ARG A C 1
ATOM 870 O O . ARG A 1 104 ? -1.350 -9.934 7.863 1.00 84.69 104 ARG A O 1
ATOM 877 N N . TYR A 1 105 ? -0.328 -8.277 6.735 1.00 84.69 105 TYR A N 1
ATOM 878 C CA . TYR A 1 105 ? -0.598 -7.252 7.748 1.00 84.69 105 TYR A CA 1
ATOM 879 C C . TYR A 1 105 ? -2.101 -7.094 7.998 1.00 84.69 105 TYR A C 1
ATOM 881 O O . TYR A 1 105 ? -2.544 -7.060 9.142 1.00 84.69 105 TYR A O 1
ATOM 889 N N . TRP A 1 106 ? -2.898 -7.060 6.929 1.00 82.94 106 TRP A N 1
ATOM 890 C CA . TRP A 1 106 ? -4.345 -6.894 7.027 1.00 82.94 106 TRP A CA 1
ATOM 891 C C . TRP A 1 106 ? -5.104 -8.152 7.485 1.00 82.94 106 TRP A C 1
ATOM 893 O O . TRP A 1 106 ? -6.330 -8.102 7.546 1.00 82.94 106 TRP A O 1
ATOM 903 N N . ASN A 1 107 ? -4.416 -9.251 7.829 1.00 78.50 107 ASN A N 1
ATOM 904 C CA . ASN A 1 107 ? -5.009 -10.562 8.130 1.00 78.50 107 ASN A CA 1
ATOM 905 C C . ASN A 1 107 ? -5.959 -11.053 7.026 1.00 78.50 107 ASN A C 1
ATOM 907 O O . ASN A 1 107 ? -6.994 -11.660 7.301 1.00 78.50 107 ASN A O 1
ATOM 911 N N . ARG A 1 108 ? -5.630 -10.766 5.761 1.00 69.50 108 ARG A N 1
ATOM 912 C CA . ARG A 1 108 ? -6.412 -11.220 4.609 1.00 69.50 108 ARG A CA 1
ATOM 913 C C . ARG A 1 108 ? -5.692 -12.373 3.917 1.00 69.50 108 ARG A C 1
ATOM 915 O O . ARG A 1 108 ? -4.484 -12.262 3.683 1.00 69.50 108 ARG A O 1
ATOM 922 N N . PRO A 1 109 ? -6.403 -13.452 3.538 1.00 57.75 109 PRO A N 1
ATOM 923 C CA . PRO A 1 109 ? -5.838 -14.394 2.593 1.00 57.75 109 PRO A CA 1
ATOM 924 C C . PRO A 1 109 ? -5.500 -13.618 1.318 1.00 57.75 109 PRO A C 1
ATOM 926 O O . PRO A 1 109 ? -6.328 -12.882 0.780 1.00 57.75 109 PRO A O 1
ATOM 929 N N . ILE A 1 110 ? -4.264 -13.765 0.842 1.00 54.34 110 ILE A N 1
ATOM 930 C CA . ILE A 1 110 ? -3.984 -13.524 -0.574 1.00 54.34 110 ILE A CA 1
ATOM 931 C C . ILE A 1 110 ? -4.887 -14.537 -1.262 1.00 54.34 110 ILE A C 1
ATOM 933 O O . ILE A 1 110 ? -4.740 -15.719 -0.960 1.00 54.34 110 ILE A O 1
ATOM 937 N N . PHE A 1 111 ? -5.870 -14.105 -2.050 1.00 49.72 111 PHE A N 1
ATOM 938 C CA . PHE A 1 111 ? -6.812 -15.021 -2.690 1.00 49.72 111 PHE A CA 1
ATOM 939 C C . PHE A 1 111 ? -6.030 -16.039 -3.538 1.00 49.72 111 PHE A C 1
ATOM 941 O O . PHE A 1 111 ? -5.683 -15.779 -4.684 1.00 49.72 111 PHE A O 1
ATOM 948 N N . GLN A 1 112 ? -5.708 -17.193 -2.948 1.00 38.88 112 GLN A N 1
ATOM 949 C CA . GLN A 1 112 ? -5.183 -18.377 -3.618 1.00 38.88 112 GLN A CA 1
ATOM 950 C C . GLN A 1 112 ? -6.377 -19.208 -4.073 1.00 38.88 112 GLN A C 1
ATOM 952 O O . GLN A 1 112 ? -6.574 -20.334 -3.639 1.00 38.88 112 GLN A O 1
ATOM 957 N N . HIS A 1 113 ? -7.222 -18.602 -4.896 1.00 33.97 113 HIS A N 1
ATOM 958 C CA . HIS A 1 113 ? -8.041 -19.327 -5.852 1.00 33.97 113 HIS A CA 1
ATOM 959 C C . HIS A 1 113 ? -8.542 -18.317 -6.879 1.00 33.97 113 HIS A C 1
ATOM 961 O O . HIS A 1 113 ? -9.554 -17.657 -6.700 1.00 33.97 113 HIS A O 1
ATOM 967 N N . ASP A 1 114 ? -7.688 -18.045 -7.856 1.00 34.78 114 ASP A N 1
ATOM 968 C CA . ASP A 1 114 ? -8.009 -18.239 -9.264 1.00 34.78 114 ASP A CA 1
ATOM 969 C C . ASP A 1 114 ? -6.706 -18.032 -10.028 1.00 34.78 114 ASP A C 1
ATOM 971 O O . ASP A 1 114 ? -5.954 -17.093 -9.778 1.00 34.78 114 ASP A O 1
ATOM 975 N N . THR A 1 115 ? -6.385 -18.958 -10.920 1.00 37.16 115 THR A N 1
ATOM 976 C CA . THR A 1 115 ? -5.230 -18.936 -11.826 1.00 37.16 115 THR A CA 1
ATOM 977 C C . THR A 1 115 ? -5.384 -17.838 -12.886 1.00 37.16 115 THR A C 1
ATOM 979 O O . THR A 1 115 ? -5.326 -18.095 -14.085 1.00 37.16 115 THR A O 1
ATOM 982 N N . GLY A 1 116 ? -5.624 -16.604 -12.449 1.00 38.81 116 GLY A N 1
ATOM 983 C CA . GLY A 1 116 ? -5.834 -15.442 -13.291 1.00 38.81 116 GLY A CA 1
ATOM 984 C C . GLY A 1 116 ? -5.424 -14.148 -12.576 1.00 38.81 116 GLY A C 1
ATOM 985 O O . GLY A 1 116 ? -5.476 -14.065 -11.352 1.00 38.81 116 GLY A O 1
ATOM 986 N N . PRO A 1 117 ? -5.026 -13.106 -13.319 1.00 42.69 117 PRO A N 1
ATOM 987 C CA . PRO A 1 117 ? -4.506 -11.847 -12.769 1.00 42.69 117 PRO A CA 1
ATOM 988 C C . PRO A 1 117 ? -5.518 -10.980 -11.974 1.00 42.69 117 PRO A C 1
ATOM 990 O O . PRO A 1 117 ? -5.186 -9.847 -11.627 1.00 42.69 117 PRO A O 1
ATOM 993 N N . ASN A 1 118 ? -6.724 -11.484 -11.667 1.00 46.41 118 ASN A N 1
ATOM 994 C CA . ASN A 1 118 ? -7.919 -10.684 -11.343 1.00 46.41 118 ASN A CA 1
ATOM 995 C C . ASN A 1 118 ? -8.529 -10.914 -9.935 1.00 46.41 118 ASN A C 1
ATOM 997 O O . ASN A 1 118 ? -9.648 -10.481 -9.677 1.00 46.41 118 ASN A O 1
ATOM 1001 N N . SER A 1 119 ? -7.843 -11.571 -8.995 1.00 49.12 119 SER A N 1
ATOM 1002 C CA . SER A 1 119 ? -8.490 -12.062 -7.754 1.00 49.12 119 SER A CA 1
ATOM 1003 C C . SER A 1 119 ? -8.473 -11.113 -6.538 1.00 49.12 119 SER A C 1
ATOM 1005 O O . SER A 1 119 ? -8.796 -11.535 -5.433 1.00 49.12 119 SER A O 1
ATOM 1007 N N . PHE A 1 120 ? -8.071 -9.840 -6.662 1.00 47.09 120 PHE A N 1
ATOM 1008 C CA . PHE A 1 120 ? -7.801 -8.981 -5.485 1.00 47.09 120 PHE A CA 1
ATOM 1009 C C . PHE A 1 120 ? -8.989 -8.126 -4.958 1.00 47.09 120 PHE A C 1
ATOM 1011 O O . PHE A 1 120 ? -8.977 -7.737 -3.786 1.00 47.09 120 PHE A O 1
ATOM 1018 N N . THR A 1 121 ? -10.040 -7.844 -5.741 1.00 49.06 121 THR A N 1
ATOM 1019 C CA . THR A 1 121 ? -11.086 -6.870 -5.349 1.00 49.06 121 THR A CA 1
ATOM 1020 C C . THR A 1 121 ? -12.250 -7.450 -4.556 1.00 49.06 121 THR A C 1
ATOM 1022 O O . THR A 1 121 ? -12.838 -6.716 -3.765 1.00 49.06 121 THR A O 1
ATOM 1025 N N . GLY A 1 122 ? -12.620 -8.720 -4.754 1.00 43.03 122 GLY A N 1
ATOM 1026 C CA . GLY A 1 122 ? -13.885 -9.250 -4.221 1.00 43.03 122 GLY A CA 1
ATOM 1027 C C . GLY A 1 122 ? -15.118 -8.432 -4.645 1.00 43.03 122 GLY A C 1
ATOM 1028 O O . GLY A 1 122 ? -16.133 -8.464 -3.956 1.00 43.03 122 GLY A O 1
ATOM 1029 N N . LEU A 1 123 ? -15.010 -7.664 -5.735 1.00 37.53 123 LEU A N 1
ATOM 1030 C CA . LEU A 1 123 ? -16.132 -6.979 -6.365 1.00 37.53 123 LEU A CA 1
ATOM 1031 C C . LEU A 1 123 ? -16.758 -7.983 -7.336 1.00 37.53 123 LEU A C 1
ATOM 1033 O O . LEU A 1 123 ? -16.252 -8.155 -8.444 1.00 37.53 123 LEU A O 1
ATOM 1037 N N . HIS A 1 124 ? -17.782 -8.691 -6.863 1.00 40.06 124 HIS A N 1
ATOM 1038 C CA . HIS A 1 124 ? -18.748 -9.380 -7.716 1.00 40.06 124 HIS A CA 1
ATOM 1039 C C . HIS A 1 124 ? -19.890 -8.426 -8.058 1.00 40.06 124 HIS A C 1
ATOM 1041 O O . HIS A 1 124 ? -20.286 -7.652 -7.154 1.00 40.06 124 HIS A O 1
#

Secondary structure (DSSP, 8-state):
--TTHHHHHHHHHHHHTTT-SS--S--GGGG---HHHHHHHHHHHHHPPP-HHHHHHHHHHHHHHHHHH--SS---SHHHHHHTT-GGG--HHHHHHHHHHHHHHTT-------SSTT-SS---